Protein AF-A0A965ZDH3-F1 (afdb_monomer_lite)

Sequence (150 aa):
MKPQRQILQEQTSFALHNLYDRYAGMLLGYLLEIVKDRDKAEEHLVSIFETIPQHIDRITGDGVNTWCELQRLARTYLAGTMYADTTSEAKFPNTANKFSALMNDEQHAVFCSIYYYGKTTAQLAQELGKTEDLIRKALREAFAIIRKAS

InterPro domains:
  IPR013324 RNA polymerase sigma factor, region 3/4-like [SSF88659] (103-149)

Structure (mmCIF, N/CA/C/O backbone):
data_AF-A0A965ZDH3-F1
#
_entry.id   AF-A0A965ZDH3-F1
#
loop_
_atom_site.group_PDB
_atom_site.id
_atom_site.type_symbol
_atom_site.label_atom_id
_atom_site.label_alt_id
_atom_site.label_comp_id
_atom_site.label_asym_id
_atom_site.label_entity_id
_atom_site.label_seq_id
_atom_site.pdbx_PDB_ins_code
_atom_site.Cartn_x
_atom_site.Cartn_y
_atom_site.Cartn_z
_atom_site.occupancy
_atom_site.B_iso_or_equiv
_atom_site.auth_seq_id
_atom_site.auth_comp_id
_atom_site.auth_asym_id
_atom_site.auth_atom_id
_atom_site.pdbx_PDB_model_num
ATOM 1 N N . MET A 1 1 ? 36.234 -10.402 0.827 1.00 44.12 1 MET A N 1
ATOM 2 C CA . MET A 1 1 ? 35.479 -9.153 0.582 1.00 44.12 1 MET A CA 1
ATOM 3 C C . MET A 1 1 ? 34.409 -9.455 -0.455 1.00 44.12 1 MET A C 1
ATOM 5 O O . MET A 1 1 ? 34.771 -9.824 -1.563 1.00 44.12 1 MET A O 1
ATOM 9 N N . LYS A 1 2 ? 33.120 -9.422 -0.092 1.00 43.66 2 LYS A N 1
ATOM 10 C CA . LYS A 1 2 ? 32.032 -9.627 -1.065 1.00 43.66 2 LYS A CA 1
ATOM 11 C C . LYS A 1 2 ? 31.884 -8.359 -1.928 1.00 43.66 2 LYS A C 1
ATOM 13 O O . LYS A 1 2 ? 31.966 -7.265 -1.369 1.00 43.66 2 LYS A O 1
ATOM 18 N N . PRO A 1 3 ? 31.722 -8.470 -3.258 1.00 60.75 3 PRO A N 1
ATOM 19 C CA . PRO A 1 3 ? 31.668 -7.314 -4.149 1.00 60.75 3 PRO A CA 1
ATOM 20 C C . PRO A 1 3 ? 30.385 -6.497 -3.919 1.00 60.75 3 PRO A C 1
ATOM 22 O O . PRO A 1 3 ? 29.302 -7.060 -3.785 1.00 60.75 3 PRO A O 1
ATOM 25 N N . GLN A 1 4 ? 30.502 -5.163 -3.909 1.00 54.00 4 GLN A N 1
ATOM 26 C CA . GLN A 1 4 ? 29.422 -4.200 -3.610 1.00 54.00 4 GLN A CA 1
ATOM 27 C C . GLN A 1 4 ? 28.127 -4.409 -4.422 1.00 54.00 4 GLN A C 1
ATOM 29 O O . GLN A 1 4 ? 27.042 -4.124 -3.927 1.00 54.00 4 GLN A O 1
ATOM 34 N N . ARG A 1 5 ? 28.215 -4.969 -5.637 1.00 51.84 5 ARG A N 1
ATOM 35 C CA . ARG A 1 5 ? 27.044 -5.317 -6.466 1.00 51.84 5 ARG A CA 1
ATOM 36 C C . ARG A 1 5 ? 26.131 -6.372 -5.835 1.00 51.84 5 ARG A C 1
ATOM 38 O O . ARG A 1 5 ? 24.920 -6.294 -5.998 1.00 51.84 5 ARG A O 1
ATOM 45 N N . GLN A 1 6 ? 26.700 -7.327 -5.104 1.00 53.75 6 GLN A N 1
ATOM 46 C CA . GLN A 1 6 ? 25.949 -8.425 -4.493 1.00 53.75 6 GLN A CA 1
ATOM 47 C C . GLN A 1 6 ? 25.137 -7.940 -3.281 1.00 53.75 6 GLN A C 1
ATOM 49 O O . GLN A 1 6 ? 24.007 -8.366 -3.078 1.00 53.75 6 GLN A O 1
ATOM 54 N N . ILE A 1 7 ? 25.684 -6.970 -2.539 1.00 55.25 7 ILE A N 1
ATOM 55 C CA . ILE A 1 7 ? 25.031 -6.342 -1.381 1.00 55.25 7 ILE A CA 1
ATOM 56 C C . ILE A 1 7 ? 23.823 -5.506 -1.828 1.00 55.25 7 ILE A C 1
ATOM 58 O O . ILE A 1 7 ? 22.773 -5.565 -1.197 1.00 55.25 7 ILE A O 1
ATOM 62 N N . LEU A 1 8 ? 23.947 -4.776 -2.943 1.00 52.94 8 LEU A N 1
ATOM 63 C CA . LEU A 1 8 ? 22.850 -3.982 -3.506 1.00 52.94 8 LEU A CA 1
ATOM 64 C C . LEU A 1 8 ? 21.686 -4.868 -3.976 1.00 52.94 8 LEU A C 1
ATOM 66 O O . LEU A 1 8 ? 20.542 -4.581 -3.646 1.00 52.94 8 LEU A O 1
ATOM 70 N N . GLN A 1 9 ? 21.959 -5.985 -4.663 1.00 53.88 9 GLN A N 1
ATOM 71 C CA . GLN A 1 9 ? 20.905 -6.920 -5.089 1.00 53.88 9 GLN A CA 1
ATOM 72 C C . GLN A 1 9 ? 20.180 -7.585 -3.908 1.00 53.88 9 GLN A C 1
ATOM 74 O O . GLN A 1 9 ? 18.956 -7.714 -3.937 1.00 53.88 9 GLN A O 1
ATOM 79 N N . GLU A 1 10 ? 20.907 -7.975 -2.857 1.00 59.19 10 GLU A N 1
ATOM 80 C CA . GLU A 1 10 ? 20.312 -8.553 -1.643 1.00 59.19 10 GLU A CA 1
ATOM 81 C C . GLU A 1 10 ? 19.442 -7.525 -0.892 1.00 59.19 10 GLU A C 1
ATOM 83 O O . GLU A 1 10 ? 18.336 -7.849 -0.453 1.00 59.19 10 GLU A O 1
ATOM 88 N N . GLN A 1 11 ? 19.888 -6.267 -0.803 1.00 59.09 11 GLN A N 1
ATOM 89 C CA . GLN A 1 11 ? 19.132 -5.178 -0.171 1.00 59.09 11 GLN A CA 1
ATOM 90 C C . GLN A 1 11 ? 17.863 -4.814 -0.951 1.00 59.09 11 GLN A C 1
ATOM 92 O O . GLN A 1 11 ? 16.800 -4.671 -0.345 1.00 59.09 11 GLN A O 1
ATOM 97 N N . THR A 1 12 ? 17.936 -4.736 -2.285 1.00 62.22 12 THR A N 1
ATOM 98 C CA . THR A 1 12 ? 16.764 -4.518 -3.148 1.00 62.22 12 THR A CA 1
ATOM 99 C C . THR A 1 12 ? 15.756 -5.660 -3.011 1.00 62.22 12 THR A C 1
ATOM 101 O O . THR A 1 12 ? 14.558 -5.405 -2.906 1.00 62.22 12 THR A O 1
ATOM 104 N N . SER A 1 13 ? 16.221 -6.914 -2.937 1.00 70.00 13 SER A N 1
ATOM 105 C CA . SER A 1 13 ? 15.348 -8.080 -2.752 1.00 70.00 13 SER A CA 1
ATOM 106 C C . SER A 1 13 ? 14.633 -8.066 -1.398 1.00 70.00 13 SER A C 1
ATOM 108 O O . SER A 1 13 ? 13.448 -8.387 -1.330 1.00 70.00 13 SER A O 1
ATOM 110 N N . PHE A 1 14 ? 15.322 -7.679 -0.320 1.00 73.69 14 PHE A N 1
ATOM 111 C CA . PHE A 1 14 ? 14.717 -7.585 1.011 1.00 73.69 14 PHE A CA 1
ATOM 112 C C . PHE A 1 14 ? 13.714 -6.428 1.108 1.00 73.69 14 PHE A C 1
ATOM 114 O O . PHE A 1 14 ? 12.618 -6.598 1.643 1.00 73.69 14 PHE A O 1
ATOM 121 N N . ALA A 1 15 ? 14.060 -5.259 0.562 1.00 72.25 15 ALA A N 1
ATOM 122 C CA . ALA A 1 15 ? 13.169 -4.105 0.524 1.00 72.25 15 ALA A CA 1
ATOM 123 C C . ALA A 1 15 ? 11.902 -4.398 -0.294 1.00 72.25 15 ALA A C 1
ATOM 125 O O . ALA A 1 15 ? 10.801 -4.108 0.169 1.00 72.25 15 ALA A O 1
ATOM 126 N N . LEU A 1 16 ? 12.037 -5.047 -1.455 1.00 78.31 16 LEU A N 1
ATOM 127 C CA . LEU A 1 16 ? 10.907 -5.448 -2.293 1.00 78.31 16 LEU A CA 1
ATOM 128 C C . LEU A 1 16 ? 9.991 -6.453 -1.585 1.00 78.31 16 LEU A C 1
ATOM 130 O O . LEU A 1 16 ? 8.776 -6.275 -1.594 1.00 78.31 16 LEU A O 1
ATOM 134 N N . HIS A 1 17 ? 10.560 -7.470 -0.931 1.00 77.75 17 HIS A N 1
ATOM 135 C CA . HIS A 1 17 ? 9.777 -8.454 -0.178 1.00 77.75 17 HIS A CA 1
ATOM 136 C C . HIS A 1 17 ? 8.992 -7.790 0.961 1.00 77.75 17 HIS A C 1
ATOM 138 O O . HIS A 1 17 ? 7.799 -8.016 1.124 1.00 77.75 17 HIS A O 1
ATOM 144 N N . ASN A 1 18 ? 9.631 -6.871 1.687 1.00 77.19 18 ASN A N 1
ATOM 145 C CA . ASN A 1 18 ? 8.993 -6.119 2.766 1.00 77.19 18 ASN A CA 1
ATOM 146 C C . ASN A 1 18 ? 7.875 -5.192 2.248 1.00 77.19 18 ASN A C 1
ATOM 148 O O . ASN A 1 18 ? 6.833 -5.051 2.890 1.00 77.19 18 ASN A O 1
ATOM 152 N N . LEU A 1 19 ? 8.063 -4.580 1.072 1.00 79.19 19 LEU A N 1
ATOM 153 C CA . LEU A 1 19 ? 7.011 -3.817 0.398 1.00 79.19 19 LEU A CA 1
ATOM 154 C C . LEU A 1 19 ? 5.836 -4.714 0.006 1.00 79.19 19 LEU A C 1
ATOM 156 O O . LEU A 1 19 ? 4.686 -4.330 0.216 1.00 79.19 19 LEU A O 1
ATOM 160 N N . TYR A 1 20 ? 6.119 -5.904 -0.521 1.00 79.00 20 TYR A N 1
ATOM 161 C CA . TYR A 1 20 ? 5.096 -6.866 -0.911 1.00 79.00 20 TYR A CA 1
ATOM 162 C C . TYR A 1 20 ? 4.281 -7.320 0.305 1.00 79.00 20 TYR A C 1
ATOM 164 O O . TYR A 1 20 ? 3.070 -7.113 0.344 1.00 79.00 20 TYR A O 1
ATOM 172 N N . ASP A 1 21 ? 4.937 -7.797 1.362 1.00 75.62 21 ASP A N 1
ATOM 173 C CA . ASP A 1 21 ? 4.269 -8.268 2.581 1.00 75.62 21 ASP A CA 1
ATOM 174 C C . ASP A 1 21 ? 3.389 -7.196 3.237 1.00 75.62 21 ASP A C 1
ATOM 176 O O . ASP A 1 21 ? 2.314 -7.485 3.776 1.00 75.62 21 ASP A O 1
ATOM 180 N N . ARG A 1 22 ? 3.840 -5.936 3.210 1.00 75.44 22 ARG A N 1
ATOM 181 C CA . ARG A 1 22 ? 3.123 -4.830 3.853 1.00 75.44 22 ARG A CA 1
ATOM 182 C C . ARG A 1 22 ? 2.014 -4.249 2.993 1.00 75.44 22 ARG A C 1
ATOM 184 O O . ARG A 1 22 ? 0.952 -3.947 3.534 1.00 75.44 22 ARG A O 1
ATOM 191 N N . TYR A 1 23 ? 2.252 -4.070 1.696 1.00 80.12 23 TYR A N 1
ATOM 192 C CA . TYR A 1 23 ? 1.399 -3.239 0.845 1.00 80.12 23 TYR A CA 1
ATOM 193 C C . TYR A 1 23 ? 0.706 -3.999 -0.286 1.00 80.12 23 TYR A C 1
ATOM 195 O O . TYR A 1 23 ? -0.271 -3.468 -0.810 1.00 80.12 23 TYR A O 1
ATOM 203 N N . ALA A 1 24 ? 1.113 -5.226 -0.641 1.00 78.19 24 ALA A N 1
ATOM 204 C CA . ALA A 1 24 ? 0.504 -5.957 -1.760 1.00 78.19 24 ALA A CA 1
ATOM 205 C C . ALA A 1 24 ? -1.006 -6.146 -1.573 1.00 78.19 24 ALA A C 1
ATOM 207 O O . ALA A 1 24 ? -1.776 -5.863 -2.481 1.00 78.19 24 ALA A O 1
ATOM 208 N N . GLY A 1 25 ? -1.450 -6.523 -0.369 1.00 76.88 25 GLY A N 1
ATOM 209 C CA . GLY A 1 25 ? -2.881 -6.677 -0.083 1.00 76.88 25 GLY A CA 1
ATOM 210 C C . GLY A 1 25 ? -3.675 -5.368 -0.178 1.00 76.88 25 GLY A C 1
ATOM 211 O O . GLY A 1 25 ? -4.813 -5.371 -0.638 1.00 76.88 25 GLY A O 1
ATOM 212 N N . MET A 1 26 ? -3.080 -4.237 0.215 1.00 79.50 26 MET A N 1
ATOM 213 C CA . MET A 1 26 ? -3.732 -2.930 0.082 1.00 79.50 26 MET A CA 1
ATOM 214 C C . MET A 1 26 ? -3.806 -2.481 -1.369 1.00 79.50 26 MET A C 1
ATOM 216 O O . MET A 1 26 ? -4.826 -1.951 -1.805 1.00 79.50 26 MET A O 1
ATOM 220 N N . LEU A 1 27 ? -2.706 -2.670 -2.099 1.00 82.75 27 LEU A N 1
ATOM 221 C CA . LEU A 1 27 ? -2.611 -2.289 -3.494 1.00 82.75 27 LEU A CA 1
ATOM 222 C C . LEU A 1 27 ? -3.557 -3.145 -4.331 1.00 82.75 27 LEU A C 1
ATOM 224 O O . LEU A 1 27 ? -4.268 -2.604 -5.164 1.00 82.75 27 LEU A O 1
ATOM 228 N N . LEU A 1 28 ? -3.664 -4.441 -4.033 1.00 80.62 28 LEU A N 1
ATOM 229 C CA . LEU A 1 28 ? -4.643 -5.324 -4.654 1.00 80.62 28 LEU A CA 1
ATOM 230 C C . LEU A 1 28 ? -6.077 -4.866 -4.380 1.00 80.62 28 LEU A C 1
ATOM 232 O O . LEU A 1 28 ? -6.866 -4.794 -5.312 1.00 80.62 28 LEU A O 1
ATOM 236 N N . GLY A 1 29 ? -6.409 -4.508 -3.134 1.00 79.00 29 GLY A N 1
ATOM 237 C CA . GLY A 1 29 ? -7.723 -3.947 -2.800 1.00 79.00 29 GLY A CA 1
ATOM 238 C C . GLY A 1 29 ? -8.032 -2.678 -3.601 1.00 79.00 29 GLY A C 1
ATOM 239 O O . GLY A 1 29 ? -9.097 -2.568 -4.201 1.00 79.00 29 GLY A O 1
ATOM 240 N N . TYR A 1 30 ? -7.060 -1.770 -3.696 1.00 80.06 30 TYR A N 1
ATOM 241 C CA . TYR A 1 30 ? -7.166 -0.556 -4.507 1.00 80.06 30 TYR A CA 1
ATOM 242 C C . TYR A 1 30 ? -7.364 -0.860 -6.005 1.00 80.06 30 TYR A C 1
ATOM 244 O O . TYR A 1 30 ? -8.210 -0.253 -6.660 1.00 80.06 30 TYR A O 1
ATOM 252 N N . LEU A 1 31 ? -6.615 -1.820 -6.557 1.00 80.81 31 LEU A N 1
ATOM 253 C CA . LEU A 1 31 ? -6.725 -2.239 -7.958 1.00 80.81 31 LEU A CA 1
ATOM 254 C C . LEU A 1 31 ? -8.065 -2.929 -8.241 1.00 80.81 31 LEU A C 1
ATOM 256 O O . LEU A 1 31 ? -8.718 -2.600 -9.228 1.00 80.81 31 LEU A O 1
ATOM 260 N N . LEU A 1 32 ? -8.514 -3.823 -7.359 1.00 76.38 32 LEU A N 1
ATOM 261 C CA . LEU A 1 32 ? -9.819 -4.491 -7.424 1.00 76.38 32 LEU A CA 1
ATOM 262 C C . LEU A 1 32 ? -10.967 -3.488 -7.485 1.00 76.38 32 LEU A C 1
ATOM 264 O O . LEU A 1 32 ? -11.936 -3.668 -8.221 1.00 76.38 32 LEU A O 1
ATOM 268 N N . GLU A 1 33 ? -10.862 -2.405 -6.724 1.00 73.94 33 GLU A N 1
ATOM 269 C CA . GLU A 1 33 ? -11.875 -1.364 -6.715 1.00 73.94 33 GLU A CA 1
ATOM 270 C C . GLU A 1 33 ? -11.948 -0.573 -8.022 1.00 73.94 33 GLU A C 1
ATOM 272 O O . GLU A 1 33 ? -13.026 -0.064 -8.340 1.00 73.94 33 GLU A O 1
ATOM 277 N N . ILE A 1 34 ? -10.859 -0.496 -8.785 1.00 76.62 34 ILE A N 1
ATOM 278 C CA . ILE A 1 34 ? -10.806 0.192 -10.080 1.00 76.62 34 ILE A CA 1
ATOM 279 C C . ILE A 1 34 ? -11.185 -0.758 -11.216 1.00 76.62 34 ILE A C 1
ATOM 281 O O . ILE A 1 34 ? -12.044 -0.435 -12.031 1.00 76.62 34 ILE A O 1
ATOM 285 N N . VAL A 1 35 ? -10.559 -1.932 -11.254 1.00 78.56 35 VAL A N 1
ATOM 286 C CA . VAL A 1 35 ? -10.640 -2.886 -12.367 1.00 78.56 35 VAL A CA 1
ATOM 287 C C . VAL A 1 35 ? -11.893 -3.762 -12.270 1.00 78.56 35 VAL A C 1
ATOM 289 O O . VAL A 1 35 ? -12.374 -4.252 -13.286 1.00 78.56 35 VAL A O 1
ATOM 292 N N . LYS A 1 36 ? -12.465 -3.920 -11.064 1.00 75.75 36 LYS A N 1
ATOM 293 C CA . LYS A 1 36 ? -13.665 -4.732 -10.762 1.00 75.75 36 LYS A CA 1
ATOM 294 C C . LYS A 1 36 ? -13.561 -6.215 -11.141 1.00 75.75 36 LYS A C 1
ATOM 296 O O . LYS A 1 36 ? -14.555 -6.931 -11.065 1.00 75.75 36 LYS A O 1
ATOM 301 N N . ASP A 1 37 ? -12.366 -6.672 -11.489 1.00 79.12 37 ASP A N 1
ATOM 302 C CA . ASP A 1 37 ? -12.038 -8.037 -11.878 1.00 79.12 37 ASP A CA 1
ATOM 303 C C . ASP A 1 37 ? -10.795 -8.460 -11.092 1.00 79.12 37 ASP A C 1
ATOM 305 O O . ASP A 1 37 ? -9.799 -7.731 -11.047 1.00 79.12 37 ASP A O 1
ATOM 309 N N . ARG A 1 38 ? -10.890 -9.607 -10.416 1.00 78.69 38 ARG A N 1
ATOM 310 C CA . ARG A 1 38 ? -9.845 -10.087 -9.515 1.00 78.69 38 ARG A CA 1
ATOM 311 C C . ARG A 1 38 ? -8.615 -10.569 -10.252 1.00 78.69 38 ARG A C 1
ATOM 313 O O . ARG A 1 38 ? -7.519 -10.181 -9.861 1.00 78.69 38 ARG A O 1
ATOM 320 N N . ASP A 1 39 ? -8.798 -11.333 -11.316 1.00 79.94 39 ASP A N 1
ATOM 321 C CA . ASP A 1 39 ? -7.677 -11.921 -12.042 1.00 79.94 39 ASP A CA 1
ATOM 322 C C . ASP A 1 39 ? -6.860 -10.810 -12.714 1.00 79.94 39 ASP A C 1
ATOM 324 O O . ASP A 1 39 ? -5.636 -10.765 -12.598 1.00 79.94 39 ASP A O 1
ATOM 328 N N . LYS A 1 40 ? -7.545 -9.812 -13.288 1.00 79.81 40 LYS A N 1
ATOM 329 C CA . LYS A 1 40 ? -6.889 -8.624 -13.860 1.00 79.81 40 LYS A CA 1
ATOM 330 C C . LYS A 1 40 ? -6.222 -7.742 -12.805 1.00 79.81 40 LYS A C 1
ATOM 332 O O . LYS A 1 40 ? -5.153 -7.190 -13.047 1.00 79.81 40 LYS A O 1
ATOM 337 N N . ALA A 1 41 ? -6.833 -7.578 -11.631 1.00 79.38 41 ALA A N 1
ATOM 338 C CA . ALA A 1 41 ? -6.227 -6.802 -10.550 1.00 79.38 41 ALA A CA 1
ATOM 339 C C . ALA A 1 41 ? -4.947 -7.464 -10.014 1.00 79.38 41 ALA A C 1
ATOM 341 O O . ALA A 1 41 ? -3.981 -6.760 -9.720 1.00 79.38 41 ALA A O 1
ATOM 342 N N . GLU A 1 42 ? -4.925 -8.796 -9.911 1.00 83.19 42 GLU A N 1
ATOM 343 C CA . GLU A 1 42 ? -3.733 -9.562 -9.533 1.00 83.19 42 GLU A CA 1
ATOM 344 C C . GLU A 1 42 ? -2.642 -9.474 -10.615 1.00 83.19 42 GLU A C 1
ATOM 346 O O . GLU A 1 42 ? -1.479 -9.245 -10.284 1.00 83.19 42 GLU A O 1
ATOM 351 N N . GLU A 1 43 ? -3.000 -9.542 -11.900 1.00 85.31 43 GLU A N 1
ATOM 352 C CA . GLU A 1 43 ? -2.055 -9.343 -13.008 1.00 85.31 43 GLU A CA 1
ATOM 353 C C . GLU A 1 43 ? -1.408 -7.949 -12.961 1.00 85.31 43 GLU A C 1
ATOM 355 O O . GLU A 1 43 ? -0.180 -7.817 -12.956 1.00 85.31 43 GLU A O 1
ATOM 360 N N . HIS A 1 44 ? -2.218 -6.896 -12.817 1.00 85.62 44 HIS A N 1
ATOM 361 C CA . HIS A 1 44 ? -1.711 -5.532 -12.680 1.00 85.62 44 HIS A CA 1
ATOM 362 C C . HIS A 1 44 ? -0.853 -5.347 -11.425 1.00 85.62 44 HIS A C 1
ATOM 364 O O . HIS A 1 44 ? 0.139 -4.619 -11.466 1.00 85.62 44 HIS A O 1
ATOM 370 N N . LEU A 1 45 ? -1.198 -6.007 -10.313 1.00 85.94 45 LEU A N 1
ATOM 371 C CA . LEU A 1 45 ? -0.395 -5.986 -9.093 1.00 85.94 45 LEU A CA 1
ATOM 372 C C . LEU A 1 45 ? 1.014 -6.517 -9.367 1.00 85.94 45 LEU A C 1
ATOM 374 O O . LEU A 1 45 ? 1.987 -5.854 -9.008 1.00 85.94 45 LEU A O 1
ATOM 378 N N . VAL A 1 46 ? 1.123 -7.681 -10.014 1.00 85.69 46 VAL A N 1
ATOM 379 C CA . VAL A 1 46 ? 2.416 -8.284 -10.366 1.00 85.69 46 VAL A CA 1
ATOM 380 C C . VAL A 1 46 ? 3.215 -7.331 -11.248 1.00 85.69 46 VAL A C 1
ATOM 382 O O . VAL A 1 46 ? 4.343 -6.991 -10.895 1.00 85.69 46 VAL A O 1
ATOM 385 N N . SER A 1 47 ? 2.612 -6.800 -12.314 1.00 86.00 47 SER A N 1
ATOM 386 C CA . SER A 1 47 ? 3.294 -5.856 -13.205 1.00 86.00 47 SER A CA 1
ATOM 387 C C . SER A 1 47 ? 3.767 -4.587 -12.493 1.00 86.00 47 SER A C 1
ATOM 389 O O . SER A 1 47 ? 4.866 -4.102 -12.754 1.00 86.00 47 SER A O 1
ATOM 391 N N . ILE A 1 48 ? 2.987 -4.039 -11.556 1.00 86.62 48 ILE A N 1
ATOM 392 C CA . ILE A 1 48 ? 3.423 -2.880 -10.768 1.00 86.62 48 ILE A CA 1
ATOM 393 C C . ILE A 1 48 ? 4.622 -3.261 -9.895 1.00 86.62 48 ILE A C 1
ATOM 395 O O . ILE A 1 48 ? 5.615 -2.533 -9.879 1.00 86.62 48 ILE A O 1
ATOM 399 N N . PHE A 1 49 ? 4.579 -4.409 -9.214 1.00 83.75 49 PHE A N 1
ATOM 400 C CA . PHE A 1 49 ? 5.685 -4.873 -8.375 1.00 83.75 49 PHE A CA 1
ATOM 401 C C . PHE A 1 49 ? 6.965 -5.192 -9.164 1.00 83.75 49 PHE A C 1
ATOM 403 O O . PHE A 1 49 ? 8.057 -4.991 -8.634 1.00 83.75 49 PHE A O 1
ATOM 410 N N . GLU A 1 50 ? 6.864 -5.580 -10.435 1.00 84.75 50 GLU A N 1
ATOM 411 C CA . GLU A 1 50 ? 8.016 -5.737 -11.337 1.00 84.75 50 GLU A CA 1
ATOM 412 C C . GLU A 1 50 ? 8.704 -4.404 -11.671 1.00 84.75 50 GLU A C 1
ATOM 414 O O . GLU A 1 50 ? 9.913 -4.369 -11.909 1.00 84.75 50 GLU A O 1
ATOM 419 N N . THR A 1 51 ? 7.970 -3.287 -11.639 1.00 83.19 51 THR A N 1
ATOM 420 C CA . THR A 1 51 ? 8.530 -1.943 -11.882 1.00 83.19 51 THR A CA 1
ATOM 421 C C . THR A 1 51 ? 9.144 -1.300 -10.636 1.00 83.19 51 THR A C 1
ATOM 423 O O . THR A 1 51 ? 9.990 -0.411 -10.751 1.00 83.19 51 THR A O 1
ATOM 426 N N . ILE A 1 52 ? 8.782 -1.767 -9.433 1.00 83.25 52 ILE A N 1
ATOM 427 C CA . ILE A 1 52 ? 9.257 -1.211 -8.153 1.00 83.25 52 ILE A CA 1
ATOM 428 C C . ILE A 1 52 ? 10.787 -1.197 -8.026 1.00 83.25 52 ILE A C 1
ATOM 430 O O . ILE A 1 52 ? 11.301 -0.169 -7.585 1.00 83.25 52 ILE A O 1
ATOM 434 N N . PRO A 1 53 ? 11.549 -2.243 -8.412 1.00 82.06 53 PRO A N 1
ATOM 435 C CA . PRO A 1 53 ? 13.009 -2.225 -8.320 1.00 82.06 53 PRO A CA 1
ATOM 436 C C . PRO A 1 53 ? 13.662 -1.028 -9.022 1.00 82.06 53 PRO A C 1
ATOM 438 O O . PRO A 1 53 ? 14.683 -0.534 -8.554 1.00 82.06 53 PRO A O 1
ATOM 441 N N . GLN A 1 54 ? 13.059 -0.517 -10.102 1.00 80.31 54 GLN A N 1
ATOM 442 C CA . GLN A 1 54 ? 13.561 0.645 -10.850 1.00 80.31 54 GLN A CA 1
ATOM 443 C C . GLN A 1 54 ? 13.305 1.978 -10.128 1.00 80.31 54 GLN A C 1
ATOM 445 O O . GLN A 1 54 ? 13.912 2.999 -10.447 1.00 80.31 54 GLN A O 1
ATOM 450 N N . HIS A 1 55 ? 12.399 1.976 -9.152 1.00 78.31 55 HIS A N 1
ATOM 451 C CA . HIS A 1 55 ? 11.959 3.145 -8.398 1.00 78.31 55 HIS A CA 1
ATOM 452 C C . HIS A 1 55 ? 12.170 2.981 -6.889 1.00 78.31 55 HIS A C 1
ATOM 454 O O . HIS A 1 55 ? 11.647 3.779 -6.111 1.00 78.31 55 HIS A O 1
ATOM 460 N N . ILE A 1 56 ? 12.921 1.964 -6.456 1.00 79.12 56 ILE A N 1
ATOM 461 C CA . ILE A 1 56 ? 12.939 1.558 -5.051 1.00 79.12 56 ILE A CA 1
ATOM 462 C C . ILE A 1 56 ? 13.488 2.658 -4.142 1.00 79.12 56 ILE A C 1
ATOM 464 O O . ILE A 1 56 ? 12.847 2.975 -3.148 1.00 79.12 56 ILE A O 1
ATOM 468 N N . ASP A 1 57 ? 14.551 3.350 -4.560 1.00 77.56 57 ASP A N 1
ATOM 469 C CA . ASP A 1 57 ? 15.150 4.466 -3.812 1.00 77.56 57 ASP A CA 1
ATOM 470 C C . ASP A 1 57 ? 14.165 5.621 -3.590 1.00 77.56 57 ASP A C 1
ATOM 472 O O . ASP A 1 57 ? 14.196 6.311 -2.573 1.00 77.56 57 ASP A O 1
ATOM 476 N N . ARG A 1 58 ? 13.248 5.818 -4.541 1.00 76.81 58 ARG A N 1
ATOM 477 C CA . ARG A 1 58 ? 12.198 6.833 -4.464 1.00 76.81 58 ARG A CA 1
ATOM 478 C C . ARG A 1 58 ? 11.046 6.394 -3.561 1.00 76.81 58 ARG A C 1
ATOM 480 O O . ARG A 1 58 ? 10.464 7.227 -2.877 1.00 76.81 58 ARG A O 1
ATOM 487 N N . ILE A 1 59 ? 10.717 5.104 -3.561 1.00 76.06 59 ILE A N 1
ATOM 488 C CA . ILE A 1 59 ? 9.620 4.520 -2.774 1.00 76.06 59 ILE A CA 1
ATOM 489 C C . ILE A 1 59 ? 10.010 4.368 -1.295 1.00 76.06 59 ILE A C 1
ATOM 491 O O . ILE A 1 59 ? 9.165 4.525 -0.408 1.00 76.06 59 ILE A O 1
ATOM 495 N N . THR A 1 60 ? 11.279 4.057 -1.026 1.00 72.75 60 THR A N 1
ATOM 496 C CA . THR A 1 60 ? 11.821 3.831 0.322 1.00 72.75 60 THR A CA 1
ATOM 497 C C . THR A 1 60 ? 12.663 4.998 0.838 1.00 72.75 60 THR A C 1
ATOM 499 O O . THR A 1 60 ? 13.353 4.838 1.842 1.00 72.75 60 THR A O 1
ATOM 502 N N . GLY A 1 61 ? 12.642 6.146 0.156 1.00 72.25 61 GLY A N 1
ATOM 503 C CA . GLY A 1 61 ? 13.383 7.336 0.567 1.00 72.25 61 GLY A CA 1
ATOM 504 C C . GLY A 1 61 ? 12.925 7.872 1.927 1.00 72.25 61 GLY A C 1
ATOM 505 O O . GLY A 1 61 ? 11.741 7.810 2.270 1.00 72.25 61 GLY A O 1
ATOM 506 N N . ASP A 1 62 ? 13.863 8.424 2.697 1.00 63.66 62 ASP A N 1
ATOM 507 C CA . ASP A 1 62 ? 13.566 9.007 4.007 1.00 63.66 62 ASP A CA 1
ATOM 508 C C . ASP A 1 62 ? 12.546 10.149 3.891 1.00 63.66 62 ASP A C 1
ATOM 510 O O . ASP A 1 62 ? 12.677 11.061 3.074 1.00 63.66 62 ASP A O 1
ATOM 514 N N . GLY A 1 63 ? 11.500 10.087 4.719 1.00 61.97 63 GLY A N 1
ATOM 515 C CA . GLY A 1 63 ? 10.411 11.068 4.731 1.00 61.97 63 GLY A CA 1
ATOM 516 C C . GLY A 1 63 ? 9.373 10.902 3.615 1.00 61.97 63 GLY A C 1
ATOM 517 O O . GLY A 1 63 ? 8.416 11.677 3.569 1.00 61.97 63 GLY A O 1
ATOM 518 N N . VAL A 1 64 ? 9.507 9.895 2.746 1.00 68.75 64 VAL A N 1
ATOM 519 C CA . VAL A 1 64 ? 8.524 9.605 1.695 1.00 68.75 64 VAL A CA 1
ATOM 520 C C . VAL A 1 64 ? 7.422 8.694 2.234 1.00 68.75 64 VAL A C 1
ATOM 522 O O . VAL A 1 64 ? 7.673 7.705 2.925 1.00 68.75 64 VAL A O 1
ATOM 525 N N . ASN A 1 65 ? 6.168 9.000 1.897 1.00 73.81 65 ASN A N 1
ATOM 526 C CA . ASN A 1 65 ? 5.070 8.076 2.143 1.00 73.81 65 ASN A CA 1
ATOM 527 C C . ASN A 1 65 ? 5.095 6.969 1.081 1.00 73.81 65 ASN A C 1
ATOM 529 O O . ASN A 1 65 ? 4.575 7.135 -0.024 1.00 73.81 65 ASN A O 1
ATOM 533 N N . THR A 1 66 ? 5.678 5.827 1.443 1.00 79.69 66 THR A N 1
ATOM 534 C CA . THR A 1 66 ? 5.759 4.622 0.608 1.00 79.69 66 THR A CA 1
ATOM 535 C C . THR A 1 66 ? 4.416 4.244 -0.020 1.00 79.69 66 THR A C 1
ATOM 537 O O . THR A 1 66 ? 4.368 3.891 -1.195 1.00 79.69 66 THR A O 1
ATOM 540 N N . TRP A 1 67 ? 3.311 4.361 0.724 1.00 78.81 67 TRP A N 1
ATOM 541 C CA . TRP A 1 67 ? 1.982 4.054 0.198 1.00 78.81 67 TRP A CA 1
ATOM 542 C C . TRP A 1 67 ? 1.559 5.023 -0.911 1.00 78.81 67 TRP A C 1
ATOM 544 O O . TRP A 1 67 ? 1.053 4.586 -1.941 1.00 78.81 67 TRP A O 1
ATOM 554 N N . CYS A 1 68 ? 1.816 6.322 -0.750 1.00 75.44 68 CYS A N 1
ATOM 555 C CA . CYS A 1 68 ? 1.494 7.313 -1.779 1.00 75.44 68 CYS A CA 1
ATOM 556 C C . CYS A 1 68 ? 2.281 7.086 -3.068 1.00 75.44 68 CYS A C 1
ATOM 558 O O . CYS A 1 68 ? 1.718 7.224 -4.153 1.00 75.44 68 CYS A O 1
ATOM 560 N N . GLU A 1 69 ? 3.561 6.720 -2.972 1.00 81.56 69 GLU A N 1
ATOM 561 C CA . GLU A 1 69 ? 4.357 6.416 -4.163 1.00 81.56 69 GLU A CA 1
ATOM 562 C C . GLU A 1 69 ? 3.883 5.125 -4.842 1.00 81.56 69 GLU A C 1
ATOM 564 O O . GLU A 1 69 ? 3.760 5.105 -6.066 1.00 81.56 69 GLU A O 1
ATOM 569 N N . LEU A 1 70 ? 3.514 4.085 -4.083 1.00 81.81 70 LEU A N 1
ATOM 570 C CA . LEU A 1 70 ? 2.904 2.871 -4.646 1.00 81.81 70 LEU A CA 1
ATOM 571 C C . LEU A 1 70 ? 1.566 3.168 -5.329 1.00 81.81 70 LEU A C 1
ATOM 573 O O . LEU A 1 70 ? 1.326 2.714 -6.447 1.00 81.81 70 LEU A O 1
ATOM 577 N N . GLN A 1 71 ? 0.712 3.976 -4.702 1.00 80.81 71 GLN A N 1
ATOM 578 C CA . GLN A 1 71 ? -0.559 4.388 -5.288 1.00 80.81 71 GLN A CA 1
ATOM 579 C C . GLN A 1 71 ? -0.337 5.236 -6.545 1.00 80.81 71 GLN A C 1
ATOM 581 O O . GLN A 1 71 ? -1.025 5.060 -7.547 1.00 80.81 71 GLN A O 1
ATOM 586 N N . ARG A 1 72 ? 0.650 6.136 -6.535 1.00 80.44 72 ARG A N 1
ATOM 587 C CA . ARG A 1 72 ? 1.036 6.929 -7.704 1.00 80.44 72 ARG A CA 1
ATOM 588 C C . ARG A 1 72 ? 1.549 6.049 -8.841 1.00 80.44 72 ARG A C 1
ATOM 590 O O . ARG A 1 72 ? 1.167 6.289 -9.987 1.00 80.44 72 ARG A O 1
ATOM 597 N N . LEU A 1 73 ? 2.376 5.046 -8.545 1.00 83.56 73 LEU A N 1
ATOM 598 C CA . LEU A 1 73 ? 2.852 4.075 -9.530 1.00 83.56 73 LEU A CA 1
ATOM 599 C C . LEU A 1 73 ? 1.687 3.292 -10.122 1.00 83.56 73 LEU A C 1
ATOM 601 O O . LEU A 1 73 ? 1.544 3.267 -11.339 1.00 83.56 73 LEU A O 1
ATOM 605 N N . ALA A 1 74 ? 0.796 2.767 -9.280 1.00 84.25 74 ALA A N 1
ATOM 606 C CA . ALA A 1 74 ? -0.400 2.066 -9.730 1.00 84.25 74 ALA A CA 1
ATOM 607 C C . ALA A 1 74 ? -1.295 2.949 -10.606 1.00 84.25 74 ALA A C 1
ATOM 609 O O . ALA A 1 74 ? -1.728 2.516 -11.666 1.00 84.25 74 ALA A O 1
ATOM 610 N N . ARG A 1 75 ? -1.520 4.213 -10.228 1.00 82.19 75 ARG A N 1
ATOM 611 C CA . ARG A 1 75 ? -2.283 5.172 -11.045 1.00 82.19 75 ARG A CA 1
ATOM 612 C C . ARG A 1 75 ? -1.611 5.465 -12.379 1.00 82.19 75 ARG A C 1
ATOM 614 O O . ARG A 1 75 ? -2.302 5.569 -13.383 1.00 82.19 75 ARG A O 1
ATOM 621 N N . THR A 1 76 ? -0.289 5.611 -12.395 1.00 82.69 76 THR A N 1
ATOM 622 C CA . THR A 1 76 ? 0.475 5.879 -13.624 1.00 82.69 76 THR A CA 1
ATOM 623 C C . THR A 1 76 ? 0.434 4.669 -14.555 1.00 82.69 76 THR A C 1
ATOM 625 O O . THR A 1 76 ? 0.184 4.821 -15.747 1.00 82.69 76 THR A O 1
ATOM 628 N N . TYR A 1 77 ? 0.607 3.471 -13.998 1.00 84.06 77 TYR A N 1
ATOM 629 C CA . TYR A 1 77 ? 0.530 2.205 -14.717 1.00 84.06 77 TYR A CA 1
ATOM 630 C C . TYR A 1 77 ? -0.883 1.955 -15.269 1.00 84.06 77 TYR A C 1
ATOM 632 O O . TYR A 1 77 ? -1.044 1.672 -16.455 1.00 84.06 77 TYR A O 1
ATOM 640 N N . LEU A 1 78 ? -1.920 2.143 -14.447 1.00 79.50 78 LEU A N 1
ATOM 641 C CA . LEU A 1 78 ? -3.316 2.019 -14.868 1.00 79.50 78 LEU A CA 1
ATOM 642 C C . LEU A 1 78 ? -3.704 3.071 -15.906 1.00 79.50 78 LEU A C 1
ATOM 644 O O . LEU A 1 78 ? -4.387 2.748 -16.864 1.00 79.50 78 LEU A O 1
ATOM 648 N N . ALA A 1 79 ? -3.249 4.318 -15.772 1.00 75.06 79 ALA A N 1
ATOM 649 C CA . ALA A 1 79 ? -3.479 5.326 -16.802 1.00 75.06 79 ALA A CA 1
ATOM 650 C C . ALA A 1 79 ? -2.811 4.911 -18.119 1.00 75.06 79 ALA A C 1
ATOM 652 O O . ALA A 1 79 ? -3.464 4.915 -19.154 1.00 75.06 79 ALA A O 1
ATOM 653 N N . GLY A 1 80 ? -1.542 4.493 -18.087 1.00 70.25 80 GLY A N 1
ATOM 654 C CA . GLY A 1 80 ? -0.818 4.045 -19.281 1.00 70.25 80 GLY A CA 1
ATOM 655 C C . GLY A 1 80 ? -1.442 2.824 -19.963 1.00 70.25 80 GLY A C 1
ATOM 656 O O . GLY A 1 80 ? -1.427 2.744 -21.187 1.00 70.25 80 GLY A O 1
ATOM 657 N N . THR A 1 81 ? -2.034 1.910 -19.192 1.00 67.12 81 THR A N 1
ATOM 658 C CA . THR A 1 81 ? -2.747 0.733 -19.718 1.00 67.12 81 THR A CA 1
ATOM 659 C C . THR A 1 81 ? -4.168 1.066 -20.187 1.00 67.12 81 THR A C 1
ATOM 661 O O . THR A 1 81 ? -4.590 0.563 -21.222 1.00 67.12 81 THR A O 1
ATOM 664 N N . MET A 1 82 ? -4.884 1.975 -19.515 1.00 55.81 82 MET A N 1
ATOM 665 C CA . MET A 1 82 ? -6.222 2.434 -19.922 1.00 55.81 82 MET A CA 1
ATOM 666 C C . MET A 1 82 ? -6.211 3.416 -21.103 1.00 55.81 82 MET A C 1
ATOM 668 O O . MET A 1 82 ? -7.191 3.492 -21.834 1.00 55.81 82 MET A O 1
ATOM 672 N N . TYR A 1 83 ? -5.110 4.130 -21.365 1.00 45.66 83 TYR A N 1
ATOM 673 C CA . TYR A 1 83 ? -4.972 4.937 -22.588 1.00 45.66 83 TYR A CA 1
ATOM 674 C C . TYR A 1 83 ? -4.896 4.089 -23.871 1.00 45.66 83 TYR A C 1
ATOM 676 O O . TYR A 1 83 ? -5.068 4.640 -24.957 1.00 45.66 83 TYR A O 1
ATOM 684 N N . ALA A 1 84 ? -4.676 2.772 -23.766 1.00 46.09 84 ALA A N 1
ATOM 685 C CA . ALA A 1 84 ? -4.782 1.853 -24.899 1.00 46.09 84 ALA A CA 1
ATOM 686 C C . ALA A 1 84 ? -6.230 1.408 -25.182 1.00 46.09 84 ALA A C 1
ATOM 688 O O . ALA A 1 84 ? -6.523 1.038 -26.313 1.00 46.09 84 ALA A O 1
ATOM 689 N N . ASP A 1 85 ? -7.135 1.504 -24.202 1.00 39.09 85 ASP A N 1
ATOM 690 C CA . ASP A 1 85 ? -8.529 1.076 -24.334 1.00 39.09 85 ASP A CA 1
ATOM 691 C C . ASP A 1 85 ? -9.469 2.102 -23.683 1.00 39.09 85 ASP A C 1
ATOM 693 O O . ASP A 1 85 ? -9.920 1.970 -22.550 1.00 39.09 85 ASP A O 1
ATOM 697 N N . THR A 1 86 ? -9.828 3.118 -24.472 1.00 36.03 86 THR A N 1
ATOM 698 C CA . THR A 1 86 ? -10.967 4.035 -24.278 1.00 36.03 86 THR A CA 1
ATOM 699 C C . THR A 1 86 ? -11.010 4.913 -23.017 1.00 36.03 86 THR A C 1
ATOM 701 O O . THR A 1 86 ? -11.075 4.480 -21.873 1.00 36.03 86 THR A O 1
ATOM 704 N N . THR A 1 87 ? -11.135 6.214 -23.293 1.00 42.47 87 THR A N 1
ATOM 705 C CA . THR A 1 87 ? -11.724 7.268 -22.458 1.00 42.47 87 THR A CA 1
ATOM 706 C C . THR A 1 87 ? -12.699 6.753 -21.398 1.00 42.47 87 THR A C 1
ATOM 708 O O . THR A 1 87 ? -13.883 6.555 -21.667 1.00 42.47 87 THR A O 1
ATOM 711 N N . SER A 1 88 ? -12.234 6.631 -20.164 1.00 37.47 88 SER A N 1
ATOM 712 C CA . SER A 1 88 ? -13.121 6.699 -19.019 1.00 37.47 88 SER A CA 1
ATOM 713 C C . SER A 1 88 ? -12.362 7.414 -17.922 1.00 37.47 88 SER A C 1
ATOM 715 O O . SER A 1 88 ? -11.370 6.910 -17.399 1.00 37.47 88 SER A O 1
ATOM 717 N N . GLU A 1 89 ? -12.800 8.630 -17.604 1.00 37.25 89 GLU A N 1
ATOM 718 C CA . GLU A 1 89 ? -12.434 9.297 -16.363 1.00 37.25 89 GLU A CA 1
ATOM 719 C C . GLU A 1 89 ? -12.826 8.353 -15.223 1.00 37.25 89 GLU A C 1
ATOM 721 O O . GLU A 1 89 ? -13.987 8.296 -14.810 1.00 37.25 89 GLU A O 1
ATOM 726 N N . ALA A 1 90 ? -11.878 7.532 -14.772 1.00 39.94 90 ALA A N 1
ATOM 727 C CA . ALA A 1 90 ? -12.079 6.625 -13.663 1.00 39.94 90 ALA A CA 1
ATOM 728 C C . ALA A 1 90 ? -12.338 7.489 -12.427 1.00 39.94 90 ALA A C 1
ATOM 730 O O . ALA A 1 90 ? -11.416 7.982 -11.776 1.00 39.94 90 ALA A O 1
ATOM 731 N N . LYS A 1 91 ? -13.619 7.730 -12.133 1.00 42.81 91 LYS A N 1
ATOM 732 C CA . LYS A 1 91 ? -14.070 8.256 -10.850 1.00 42.81 91 LYS A CA 1
ATOM 733 C C . LYS A 1 91 ? -13.641 7.242 -9.802 1.00 42.81 91 LYS A C 1
ATOM 735 O O . LYS A 1 91 ? -14.297 6.222 -9.603 1.00 42.81 91 LYS A O 1
ATOM 740 N N . PHE A 1 92 ? -12.488 7.513 -9.197 1.00 48.03 92 PHE A N 1
ATOM 741 C CA . PHE A 1 92 ? -11.923 6.698 -8.137 1.00 48.03 92 PHE A CA 1
ATOM 742 C C . PHE A 1 92 ? -12.970 6.553 -7.028 1.00 48.03 92 PHE A C 1
ATOM 744 O O . PHE A 1 92 ? -13.585 7.552 -6.637 1.00 48.03 92 PHE A O 1
ATOM 751 N N . PRO A 1 93 ? -13.241 5.323 -6.571 1.00 45.88 93 PRO A N 1
ATOM 752 C CA . PRO A 1 93 ? -14.334 5.090 -5.653 1.00 45.88 93 PRO A CA 1
ATOM 753 C C . PRO A 1 93 ? -14.099 5.848 -4.344 1.00 45.88 93 PRO A C 1
ATOM 755 O O . PRO A 1 93 ? -12.999 5.888 -3.798 1.00 45.88 93 PRO A O 1
ATOM 758 N N . ASN A 1 94 ? -15.164 6.477 -3.852 1.00 46.88 94 ASN A N 1
ATOM 759 C CA . ASN A 1 94 ? -15.214 7.097 -2.536 1.00 46.88 94 ASN A CA 1
ATOM 760 C C . ASN A 1 94 ? -15.363 5.975 -1.493 1.00 46.88 94 ASN A C 1
ATOM 762 O O . ASN A 1 94 ? -16.457 5.652 -1.035 1.00 46.88 94 ASN A O 1
ATOM 766 N N . THR A 1 95 ? -14.255 5.300 -1.201 1.00 49.72 95 THR A N 1
ATOM 767 C CA . THR A 1 95 ? -14.159 4.083 -0.372 1.00 49.72 95 THR A CA 1
ATOM 768 C C . THR A 1 95 ? -14.247 4.366 1.125 1.00 49.72 95 THR A C 1
ATOM 770 O O . THR A 1 95 ? -14.212 3.447 1.946 1.00 49.72 95 THR A O 1
ATOM 773 N N . ALA A 1 96 ? -14.409 5.640 1.493 1.00 51.59 96 ALA A N 1
ATOM 774 C CA . ALA A 1 96 ? -14.439 6.128 2.866 1.00 51.59 96 ALA A CA 1
ATOM 775 C C . ALA A 1 96 ? -15.546 5.493 3.726 1.00 5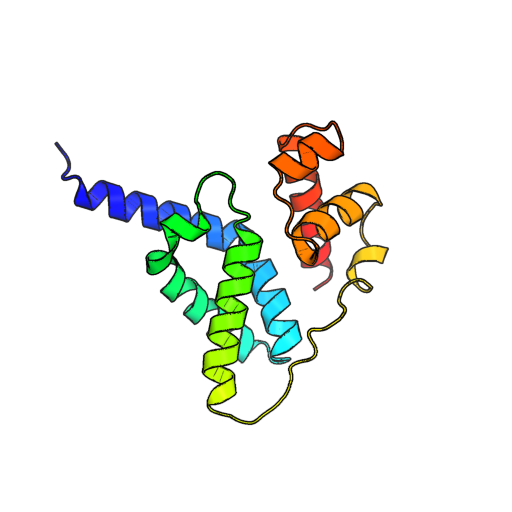1.59 96 ALA A C 1
ATOM 777 O O . ALA A 1 96 ? -15.453 5.519 4.947 1.00 51.59 96 ALA A O 1
ATOM 778 N N . ASN A 1 97 ? -16.568 4.878 3.121 1.00 53.00 97 ASN A N 1
ATOM 779 C CA . ASN A 1 97 ? -17.739 4.396 3.855 1.00 53.00 97 ASN A CA 1
ATOM 780 C C . ASN A 1 97 ? -17.744 2.904 4.210 1.00 53.00 97 ASN A C 1
ATOM 782 O O . ASN A 1 97 ? -18.522 2.514 5.075 1.00 53.00 97 ASN A O 1
ATOM 786 N N . LYS A 1 98 ? -16.927 2.047 3.579 1.00 59.66 98 LYS A N 1
ATOM 787 C CA . LYS A 1 98 ? -17.064 0.592 3.804 1.00 59.66 98 LYS A CA 1
ATOM 788 C C . LYS A 1 98 ? -16.286 0.088 5.021 1.00 59.66 98 LYS A C 1
ATOM 790 O O . LYS A 1 98 ? -16.731 -0.835 5.693 1.00 59.66 98 LYS A O 1
ATOM 795 N N . PHE A 1 99 ? -15.144 0.708 5.316 1.00 59.38 99 PHE A N 1
ATOM 796 C CA . PHE A 1 99 ? -14.249 0.280 6.398 1.00 59.38 99 PHE A CA 1
ATOM 797 C C . PHE A 1 99 ? -14.325 1.171 7.641 1.00 59.38 99 PHE A C 1
ATOM 799 O O . PHE A 1 99 ? -13.902 0.755 8.717 1.00 59.38 99 PHE A O 1
ATOM 806 N N . SER A 1 100 ? -14.911 2.363 7.513 1.00 58.47 100 SER A N 1
ATOM 807 C CA . SER A 1 100 ? -15.098 3.318 8.608 1.00 58.47 100 SER A CA 1
ATOM 808 C C . SER A 1 100 ? -15.994 2.788 9.724 1.00 58.47 100 SER A C 1
ATOM 810 O O . SER A 1 100 ? -15.741 3.075 10.885 1.00 58.47 1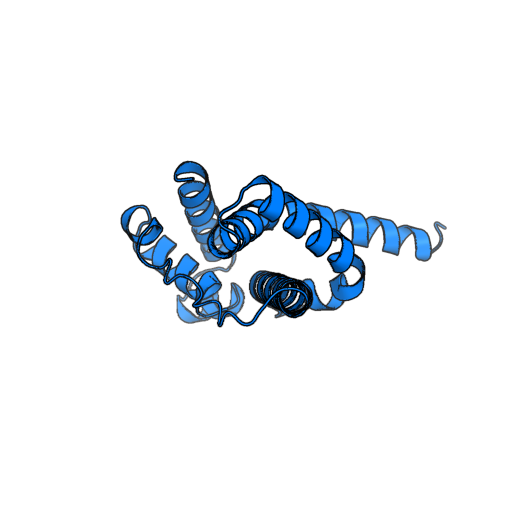00 SER A O 1
ATOM 812 N N . ALA A 1 101 ? -16.972 1.939 9.398 1.00 62.53 101 ALA A N 1
ATOM 813 C CA . ALA A 1 101 ? -17.848 1.303 10.384 1.00 62.53 101 ALA A CA 1
ATOM 814 C C . ALA A 1 101 ? -17.193 0.147 11.170 1.00 62.53 101 ALA A C 1
ATOM 816 O O . ALA A 1 101 ? -17.765 -0.320 12.151 1.00 62.53 101 ALA A O 1
ATOM 817 N N . LEU A 1 102 ? -16.029 -0.350 10.731 1.00 64.88 102 LEU A N 1
ATOM 818 C CA . LEU A 1 102 ? -15.362 -1.522 11.317 1.00 64.88 102 LEU A CA 1
ATOM 819 C C . LEU A 1 102 ? -14.128 -1.161 12.154 1.00 64.88 102 LEU A C 1
ATOM 821 O O . LEU A 1 102 ? -13.558 -2.034 12.806 1.00 64.88 102 LEU A O 1
ATOM 825 N N . MET A 1 103 ? -13.700 0.100 12.114 1.00 72.50 103 MET A N 1
ATOM 826 C CA . MET A 1 103 ? -12.522 0.605 12.815 1.00 72.50 103 MET A CA 1
ATOM 827 C C . MET A 1 103 ? -12.928 1.490 13.988 1.00 72.50 103 MET A C 1
ATOM 829 O O . MET A 1 103 ? -13.924 2.205 13.918 1.00 72.50 103 MET A O 1
ATOM 833 N N . ASN A 1 104 ? -12.106 1.508 15.035 1.00 77.75 104 ASN A N 1
ATOM 834 C CA . ASN A 1 104 ? -12.240 2.507 16.095 1.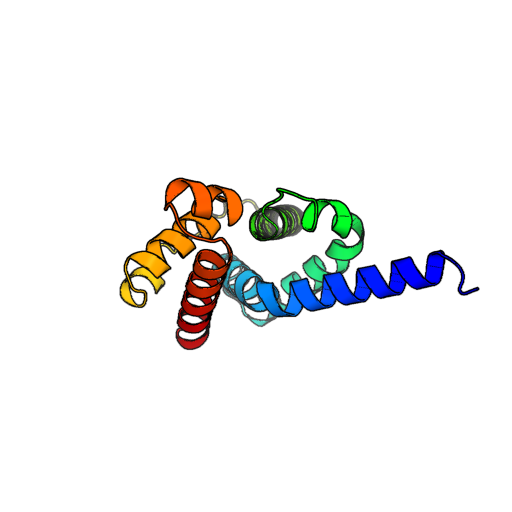00 77.75 104 ASN A CA 1
ATOM 835 C C . ASN A 1 104 ? -11.812 3.889 15.568 1.00 77.75 104 ASN A C 1
ATOM 837 O O . ASN A 1 104 ? -10.980 3.964 14.661 1.00 77.75 104 ASN A O 1
ATOM 841 N N . ASP A 1 105 ? -12.290 4.976 16.180 1.00 77.00 105 ASP A N 1
ATOM 842 C CA . ASP A 1 105 ? -12.022 6.359 15.736 1.00 77.00 105 ASP A CA 1
ATOM 843 C C . ASP A 1 105 ? -10.532 6.650 15.503 1.00 77.00 105 ASP A C 1
ATOM 845 O O . ASP A 1 105 ? -10.156 7.314 14.539 1.00 77.00 105 ASP A O 1
ATOM 849 N N . GLU A 1 106 ? -9.660 6.094 16.347 1.00 75.75 106 GLU A N 1
ATOM 850 C CA . GLU A 1 106 ? -8.210 6.236 16.219 1.00 75.75 106 GLU A CA 1
ATOM 851 C C . GLU A 1 106 ? -7.640 5.485 15.006 1.00 75.75 106 GLU A C 1
ATOM 853 O O . GLU A 1 106 ? -6.845 6.038 14.248 1.00 75.75 106 GLU A O 1
ATOM 858 N N . GLN A 1 107 ? -8.062 4.239 14.790 1.00 75.12 107 GLN A N 1
ATOM 859 C CA . GLN A 1 107 ? -7.642 3.432 13.641 1.00 75.12 107 GLN A CA 1
ATOM 860 C C . GLN A 1 107 ? -8.163 4.043 12.340 1.00 75.12 107 GLN A C 1
ATOM 862 O O . GLN A 1 107 ? -7.424 4.113 11.361 1.00 75.12 107 GLN A O 1
ATOM 867 N N . HIS A 1 108 ? -9.398 4.546 12.355 1.00 76.94 108 HIS A N 1
ATOM 868 C CA . HIS A 1 108 ? -10.007 5.237 11.230 1.00 76.94 108 HIS A CA 1
ATOM 869 C C . HIS A 1 108 ? -9.280 6.548 10.912 1.00 76.94 108 HIS A C 1
ATOM 871 O O . HIS A 1 108 ? -8.923 6.784 9.761 1.00 76.94 108 HIS A O 1
ATOM 877 N N . ALA A 1 109 ? -8.979 7.377 11.916 1.00 76.00 109 ALA A N 1
ATOM 878 C CA . ALA A 1 109 ? -8.243 8.625 11.724 1.00 76.00 109 ALA A CA 1
ATOM 879 C C . ALA A 1 109 ? -6.829 8.384 11.176 1.00 76.00 109 ALA A C 1
ATOM 881 O O . ALA A 1 109 ? -6.403 9.071 10.242 1.00 76.00 109 ALA A O 1
ATOM 882 N N . VAL A 1 110 ? -6.115 7.389 11.715 1.00 78.56 110 VAL A N 1
ATOM 883 C CA . VAL A 1 110 ? -4.785 6.997 11.228 1.00 78.56 110 VAL A CA 1
ATOM 884 C C . VAL A 1 110 ? -4.860 6.462 9.805 1.00 78.56 110 VAL A C 1
ATOM 886 O O . VAL A 1 110 ? -4.099 6.902 8.941 1.00 78.56 110 VAL A O 1
ATOM 889 N N . PHE A 1 111 ? -5.809 5.565 9.540 1.00 77.69 111 PHE A N 1
ATOM 890 C CA . PHE A 1 111 ? -6.034 5.010 8.215 1.00 77.69 111 PHE A CA 1
ATOM 891 C C . PHE A 1 111 ? -6.356 6.112 7.209 1.00 77.69 111 PHE A C 1
ATOM 893 O O . PHE A 1 111 ? -5.654 6.230 6.215 1.00 77.69 111 PHE A O 1
ATOM 900 N N . CYS A 1 112 ? -7.332 6.980 7.476 1.00 74.12 112 CYS A N 1
ATOM 901 C CA . CYS A 1 112 ? -7.703 8.048 6.555 1.00 74.12 112 CYS A CA 1
ATOM 902 C C . CYS A 1 112 ? -6.554 9.021 6.296 1.00 74.12 112 CYS A C 1
ATOM 904 O O . CYS A 1 112 ? -6.315 9.406 5.151 1.00 74.12 112 CYS A O 1
ATOM 906 N N . SER A 1 113 ? -5.815 9.394 7.340 1.00 73.06 113 SER A N 1
ATOM 907 C CA . SER A 1 113 ? -4.690 10.324 7.225 1.00 73.06 113 SER A CA 1
ATOM 908 C C . SER A 1 113 ? -3.572 9.798 6.334 1.00 73.06 113 SER A C 1
ATOM 910 O O . SER A 1 113 ? -2.980 10.561 5.574 1.00 73.06 113 SER A O 1
ATOM 912 N N . ILE A 1 114 ? -3.310 8.494 6.382 1.00 72.75 114 ILE A N 1
ATOM 913 C CA . ILE A 1 114 ? -2.256 7.862 5.583 1.00 72.75 114 ILE A CA 1
ATOM 914 C C . ILE A 1 114 ? -2.783 7.461 4.200 1.00 72.75 114 ILE A C 1
ATOM 916 O O . ILE A 1 114 ? -2.094 7.652 3.201 1.00 72.75 114 ILE A O 1
ATOM 920 N N . TYR A 1 115 ? -4.001 6.926 4.138 1.00 70.38 115 TYR A N 1
ATOM 921 C CA . TYR A 1 115 ? -4.593 6.334 2.942 1.00 70.38 11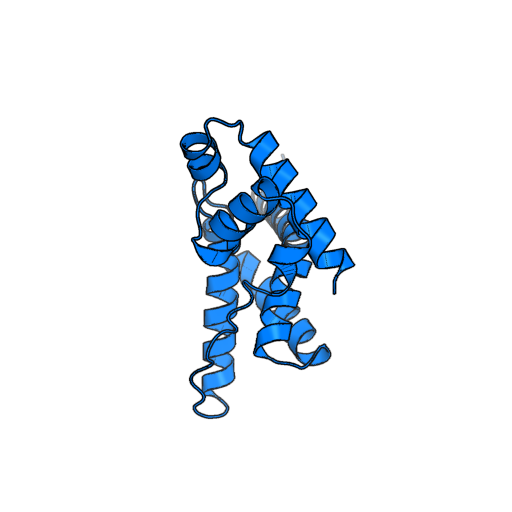5 TYR A CA 1
ATOM 922 C C . TYR A 1 115 ? -5.193 7.371 1.985 1.00 70.38 115 TYR A C 1
ATOM 924 O O . TYR A 1 115 ? -4.986 7.257 0.782 1.00 70.38 115 TYR A O 1
ATOM 932 N N . TYR A 1 116 ? -5.906 8.383 2.497 1.00 68.62 116 TYR A N 1
ATOM 933 C CA . TYR A 1 116 ? -6.532 9.430 1.673 1.00 68.62 116 TYR A CA 1
ATOM 934 C C . TYR A 1 116 ? -5.710 10.714 1.626 1.00 68.62 116 TYR A C 1
ATOM 936 O O . TYR A 1 116 ? -5.564 11.310 0.563 1.00 68.62 116 TYR A O 1
ATOM 944 N N . TYR A 1 117 ? -5.179 11.152 2.770 1.00 69.81 117 TYR A N 1
ATOM 945 C CA . TYR A 1 117 ? -4.453 12.425 2.860 1.00 69.81 117 TYR A CA 1
ATOM 946 C C . TYR A 1 117 ? -2.946 12.290 2.626 1.00 69.81 117 TYR A C 1
ATOM 948 O O . TYR A 1 117 ? -2.248 13.296 2.530 1.00 69.81 117 TYR A O 1
ATOM 956 N N . GLY A 1 118 ? -2.438 11.060 2.532 1.00 66.00 118 GLY A N 1
ATOM 957 C CA . GLY A 1 118 ? -1.046 10.789 2.201 1.00 66.00 118 GLY A CA 1
ATOM 958 C C . GLY A 1 118 ? -0.018 11.226 3.246 1.00 66.00 118 GLY A C 1
ATOM 959 O O . GLY A 1 118 ? 1.169 11.313 2.930 1.00 66.00 118 GLY A O 1
ATOM 960 N N . LYS A 1 119 ? -0.424 11.457 4.499 1.00 76.06 119 LYS A N 1
ATOM 961 C CA . LYS A 1 119 ? 0.494 11.836 5.585 1.00 76.06 119 LYS A CA 1
ATOM 962 C C . LYS A 1 119 ? 1.458 10.702 5.926 1.00 76.06 119 LYS A C 1
ATOM 964 O O . LYS A 1 119 ? 1.086 9.530 5.885 1.00 76.06 119 LYS A O 1
ATOM 969 N N . THR A 1 120 ? 2.690 11.037 6.298 1.00 73.62 120 THR A N 1
ATOM 970 C CA . THR A 1 120 ? 3.651 10.041 6.799 1.00 73.62 120 THR A CA 1
ATOM 971 C C . THR A 1 120 ? 3.344 9.662 8.247 1.00 73.62 120 THR A C 1
ATOM 973 O O . THR A 1 120 ? 2.719 10.423 8.988 1.00 73.62 120 THR A O 1
ATOM 976 N N . THR A 1 121 ? 3.824 8.498 8.698 1.00 75.81 121 THR A N 1
ATOM 977 C CA . THR A 1 121 ? 3.682 8.094 10.108 1.00 75.81 121 THR A CA 1
ATOM 978 C C . THR A 1 121 ? 4.365 9.071 11.062 1.00 75.81 121 THR A C 1
ATOM 980 O O . THR A 1 121 ? 3.870 9.264 12.167 1.00 75.81 121 THR A O 1
ATOM 983 N N . ALA A 1 122 ? 5.456 9.712 10.628 1.00 74.44 122 ALA A N 1
ATOM 984 C CA . ALA A 1 122 ? 6.178 10.730 11.390 1.00 74.44 122 ALA A CA 1
ATOM 985 C C . ALA A 1 122 ? 5.371 12.033 11.528 1.00 74.44 122 ALA A C 1
ATOM 987 O O . ALA A 1 122 ? 5.242 12.569 12.627 1.00 74.44 122 ALA A O 1
ATOM 988 N N . GLN A 1 123 ? 4.761 12.507 10.436 1.00 74.56 123 GLN A N 1
ATOM 989 C CA . GLN A 1 123 ? 3.862 13.666 10.470 1.00 74.56 123 GLN A CA 1
ATOM 990 C C . GLN A 1 123 ? 2.657 13.398 11.371 1.00 74.56 123 GLN A C 1
ATOM 992 O O . GLN A 1 123 ? 2.294 14.230 12.196 1.00 74.56 123 GLN A O 1
ATOM 997 N N . LEU A 1 124 ? 2.076 12.203 11.263 1.00 80.31 124 LEU A N 1
ATOM 998 C CA . LEU A 1 124 ? 0.917 11.833 12.062 1.00 80.31 124 LEU A CA 1
ATOM 999 C C . LEU A 1 124 ? 1.245 11.659 13.550 1.00 80.31 124 LEU A C 1
ATOM 1001 O O . LEU A 1 124 ? 0.443 12.018 14.408 1.00 80.31 124 LEU A O 1
ATOM 1005 N N . ALA A 1 125 ? 2.429 11.128 13.856 1.00 81.00 125 ALA A N 1
ATOM 1006 C CA . ALA A 1 125 ? 2.953 11.020 15.212 1.00 81.00 125 ALA A CA 1
ATOM 1007 C C . ALA A 1 125 ? 3.088 12.404 15.868 1.00 81.00 125 ALA A C 1
ATOM 1009 O O . ALA A 1 125 ? 2.632 12.595 16.995 1.00 81.00 125 ALA A O 1
ATOM 1010 N N . GLN A 1 126 ? 3.635 13.384 15.139 1.00 81.19 126 GLN A N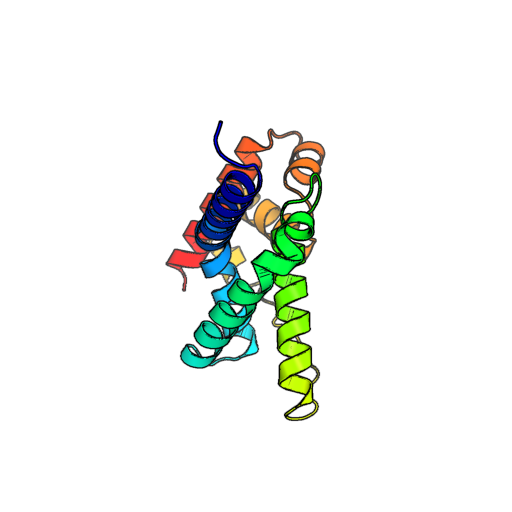 1
ATOM 1011 C CA . GLN A 1 126 ? 3.741 14.765 15.615 1.00 81.19 126 GLN A CA 1
ATOM 1012 C C . GLN A 1 126 ? 2.372 15.429 15.804 1.00 81.19 126 GLN A C 1
ATOM 1014 O O . GLN A 1 126 ? 2.147 16.060 16.833 1.00 81.19 126 GLN A O 1
ATOM 1019 N N . GLU A 1 127 ? 1.445 15.262 14.858 1.00 79.81 127 GLU A N 1
ATOM 1020 C CA . GLU A 1 127 ? 0.104 15.860 14.941 1.00 79.81 127 GLU A CA 1
ATOM 1021 C C . GLU A 1 127 ? -0.746 15.284 16.080 1.00 79.81 127 GLU A C 1
ATOM 1023 O O . GLU A 1 127 ? -1.471 16.021 16.744 1.00 79.81 127 GLU A O 1
ATOM 1028 N N . LEU A 1 128 ? -0.666 13.971 16.318 1.00 77.62 128 LEU A N 1
ATOM 1029 C CA . LEU A 1 128 ? -1.445 13.288 17.356 1.00 77.62 128 LEU A CA 1
ATOM 1030 C C . LEU A 1 128 ? -0.736 13.252 18.718 1.00 77.62 128 LEU A C 1
ATOM 1032 O O . LEU A 1 128 ? -1.306 12.729 19.677 1.00 77.62 128 LEU A O 1
ATOM 1036 N N . GLY A 1 129 ? 0.499 13.759 18.813 1.00 78.50 129 GLY A N 1
ATOM 1037 C CA . GLY A 1 129 ? 1.323 13.679 20.023 1.00 78.50 129 GLY A CA 1
ATOM 1038 C C . GLY A 1 129 ? 1.655 12.240 20.440 1.00 78.50 129 GLY A C 1
ATOM 1039 O O . GLY A 1 129 ? 1.792 11.956 21.630 1.00 78.50 129 GLY A O 1
ATOM 1040 N N . LYS A 1 130 ? 1.736 11.312 19.478 1.00 82.31 130 LYS A N 1
ATOM 1041 C CA . LYS A 1 130 ? 1.962 9.871 19.698 1.00 82.31 130 LYS A CA 1
ATOM 1042 C C . LYS A 1 130 ? 3.307 9.438 19.133 1.00 82.31 130 LYS A C 1
ATOM 1044 O O . LYS A 1 130 ? 3.883 10.105 18.285 1.00 82.31 130 LYS A O 1
ATOM 1049 N N . THR A 1 131 ? 3.815 8.291 19.579 1.00 81.38 131 THR A N 1
ATOM 1050 C CA . THR A 1 131 ? 5.019 7.699 18.982 1.00 81.38 131 THR A CA 1
ATOM 1051 C C . THR A 1 131 ? 4.697 7.057 17.635 1.00 81.38 131 THR A C 1
ATOM 1053 O O . THR A 1 131 ? 3.604 6.525 17.425 1.00 81.38 131 THR A O 1
ATOM 1056 N N . GLU A 1 132 ? 5.668 7.045 16.720 1.00 73.81 132 GLU A N 1
ATOM 1057 C CA . GLU A 1 132 ? 5.502 6.393 15.416 1.00 73.81 132 GLU A CA 1
ATOM 1058 C C . GLU A 1 132 ? 5.135 4.910 15.530 1.00 73.81 132 GLU A C 1
ATOM 1060 O O . GLU A 1 132 ? 4.396 4.397 14.694 1.00 73.81 132 GLU A O 1
ATOM 1065 N N . ASP A 1 133 ? 5.605 4.218 16.570 1.00 74.31 133 ASP A N 1
ATOM 1066 C CA . ASP A 1 133 ? 5.253 2.816 16.804 1.00 74.31 133 ASP A CA 1
ATOM 1067 C C . ASP A 1 133 ? 3.766 2.623 17.105 1.00 74.31 133 ASP A C 1
ATOM 1069 O O . ASP A 1 133 ? 3.173 1.653 16.630 1.00 74.31 133 ASP A O 1
ATOM 1073 N N . LEU A 1 134 ? 3.135 3.560 17.820 1.00 76.69 134 LEU A N 1
ATOM 1074 C CA . LEU A 1 134 ? 1.690 3.529 18.049 1.00 76.69 134 LEU A CA 1
ATOM 1075 C C . LEU A 1 134 ? 0.920 3.780 16.752 1.00 76.69 134 LEU A C 1
ATOM 1077 O O . LEU A 1 134 ? -0.033 3.058 16.467 1.00 76.69 134 LEU A O 1
ATOM 1081 N N . ILE A 1 135 ? 1.379 4.723 15.924 1.00 77.00 135 ILE A N 1
ATOM 1082 C CA . ILE A 1 135 ? 0.782 4.981 14.607 1.00 77.00 135 ILE A CA 1
ATOM 1083 C C . ILE A 1 135 ? 0.905 3.751 13.701 1.00 77.00 135 ILE A C 1
ATOM 1085 O O . ILE A 1 135 ? -0.075 3.326 13.093 1.00 77.00 135 ILE A O 1
ATOM 1089 N N . ARG A 1 136 ? 2.086 3.121 13.644 1.00 74.81 136 ARG A N 1
ATOM 1090 C CA . ARG A 1 136 ? 2.304 1.888 12.871 1.00 74.81 136 ARG A CA 1
ATOM 1091 C C . ARG A 1 136 ? 1.450 0.736 13.388 1.00 74.81 136 ARG A C 1
ATOM 1093 O O . ARG A 1 136 ? 0.958 -0.052 12.583 1.00 74.81 136 ARG A O 1
ATOM 1100 N N . LYS A 1 137 ? 1.274 0.618 14.707 1.00 78.12 137 LYS A N 1
ATOM 1101 C CA . LYS A 1 137 ? 0.414 -0.403 15.315 1.00 78.12 137 LYS A CA 1
ATOM 1102 C C . LYS A 1 137 ? -1.051 -0.186 14.932 1.00 78.12 137 LYS A C 1
ATOM 1104 O O . LYS A 1 137 ? -1.654 -1.106 14.388 1.00 78.12 137 LYS A O 1
ATOM 1109 N N . ALA A 1 138 ? -1.581 1.021 15.125 1.00 78.25 138 ALA A N 1
ATOM 1110 C CA . ALA A 1 138 ? -2.953 1.372 14.754 1.00 78.25 138 ALA A CA 1
ATOM 1111 C C . ALA A 1 138 ? -3.209 1.157 13.254 1.00 78.25 138 ALA A C 1
ATOM 1113 O O . ALA A 1 138 ? -4.236 0.607 12.865 1.00 78.25 138 ALA A O 1
ATOM 1114 N N . LEU A 1 139 ? -2.234 1.506 12.411 1.00 76.38 139 LEU A N 1
ATOM 1115 C CA . LEU A 1 139 ? -2.297 1.279 10.973 1.00 76.38 139 LEU A CA 1
ATOM 1116 C C . LEU A 1 139 ? -2.328 -0.218 10.615 1.00 76.38 139 LEU A C 1
ATOM 1118 O O . LEU A 1 139 ? -3.122 -0.639 9.778 1.00 76.38 139 LEU A O 1
ATOM 1122 N N . ARG A 1 140 ? -1.495 -1.047 11.258 1.00 76.25 140 ARG A N 1
ATOM 1123 C CA . ARG A 1 140 ? -1.514 -2.509 11.061 1.00 76.25 140 ARG A CA 1
ATOM 1124 C C . ARG A 1 140 ? -2.845 -3.123 11.477 1.00 76.25 140 ARG A C 1
ATOM 1126 O O . ARG A 1 140 ? -3.343 -4.002 10.780 1.00 76.25 140 ARG A O 1
ATOM 1133 N N . GLU A 1 141 ? -3.406 -2.676 12.595 1.00 78.19 141 GLU A N 1
ATOM 1134 C CA . GLU A 1 141 ? -4.712 -3.133 13.072 1.00 78.19 141 GLU A CA 1
ATOM 1135 C C . GLU A 1 141 ? -5.828 -2.729 12.104 1.00 78.19 141 GLU A C 1
ATOM 1137 O O . GLU A 1 141 ? -6.632 -3.579 11.723 1.00 78.19 141 GLU A O 1
ATOM 1142 N N . ALA A 1 142 ? -5.814 -1.487 11.610 1.00 74.31 142 ALA A N 1
ATOM 1143 C CA . ALA A 1 142 ? -6.728 -1.027 10.567 1.00 74.31 142 ALA A CA 1
ATOM 1144 C C . ALA A 1 142 ? -6.645 -1.917 9.310 1.00 74.31 142 ALA A C 1
ATOM 1146 O O . ALA A 1 142 ? -7.664 -2.384 8.799 1.00 74.31 142 ALA A O 1
ATOM 1147 N N . PHE A 1 143 ? -5.437 -2.253 8.847 1.00 70.44 143 PHE A N 1
ATOM 1148 C CA . PHE A 1 143 ? -5.275 -3.160 7.705 1.00 70.44 143 PHE A CA 1
ATOM 1149 C C . PHE A 1 143 ? -5.711 -4.592 7.982 1.00 70.44 143 PHE A C 1
ATOM 1151 O O . PHE A 1 143 ? -6.244 -5.246 7.086 1.00 70.44 143 PHE A O 1
ATOM 1158 N N . ALA A 1 144 ? -5.515 -5.089 9.201 1.00 71.25 144 ALA A N 1
ATOM 1159 C CA . ALA A 1 144 ? -6.008 -6.404 9.586 1.00 71.25 144 ALA A CA 1
ATOM 1160 C C . ALA A 1 144 ? -7.542 -6.465 9.525 1.00 71.25 144 ALA A C 1
ATOM 1162 O O . ALA A 1 144 ? -8.088 -7.466 9.063 1.00 71.25 144 ALA A O 1
ATOM 1163 N N . ILE A 1 145 ? -8.225 -5.389 9.927 1.00 72.50 145 ILE A N 1
ATOM 1164 C CA . ILE A 1 145 ? -9.685 -5.256 9.833 1.00 72.50 145 ILE A CA 1
ATOM 1165 C C . ILE A 1 145 ? -10.133 -5.243 8.367 1.00 72.50 145 ILE A C 1
ATOM 1167 O O . ILE A 1 145 ? -11.005 -6.025 7.999 1.00 72.50 145 ILE A O 1
ATOM 1171 N N . ILE A 1 146 ? -9.496 -4.431 7.514 1.00 68.56 146 ILE A N 1
ATOM 1172 C CA . ILE A 1 146 ? -9.800 -4.378 6.072 1.00 68.56 146 ILE A CA 1
ATOM 1173 C C . ILE A 1 146 ? -9.623 -5.752 5.422 1.00 68.56 146 ILE A C 1
ATOM 1175 O O . ILE A 1 146 ? -10.499 -6.203 4.689 1.00 68.56 146 ILE A O 1
ATOM 1179 N N . ARG A 1 147 ? -8.514 -6.440 5.720 1.00 63.53 147 ARG A N 1
ATOM 1180 C CA . ARG A 1 147 ? -8.218 -7.769 5.169 1.00 63.53 147 ARG A CA 1
ATOM 1181 C C . ARG A 1 147 ? -9.217 -8.830 5.630 1.00 63.53 147 ARG A C 1
ATOM 1183 O O . ARG A 1 147 ? -9.488 -9.748 4.875 1.00 63.53 147 ARG A O 1
ATOM 1190 N N . LYS A 1 148 ? -9.752 -8.722 6.850 1.00 66.25 148 LYS A N 1
ATOM 1191 C CA . LYS A 1 148 ? -10.825 -9.603 7.346 1.00 66.25 148 LYS A CA 1
ATOM 1192 C C . LYS A 1 148 ? -12.190 -9.307 6.721 1.00 66.25 148 LYS A C 1
ATOM 1194 O O . LYS A 1 148 ? -13.068 -10.159 6.788 1.00 66.25 148 LYS A O 1
ATOM 1199 N N . ALA A 1 149 ? -12.382 -8.090 6.221 1.00 58.47 149 ALA A N 1
ATOM 1200 C CA . ALA A 1 149 ? -13.644 -7.610 5.671 1.00 58.47 149 ALA A CA 1
ATOM 1201 C C . ALA A 1 149 ? -13.734 -7.722 4.135 1.00 58.47 149 ALA A C 1
ATOM 1203 O O . ALA A 1 149 ? -14.809 -7.470 3.586 1.00 58.47 149 ALA A O 1
ATOM 1204 N N . SER A 1 150 ? -12.627 -8.055 3.457 1.00 45.50 150 SER A N 1
ATOM 1205 C CA . SER A 1 150 ? -12.585 -8.467 2.040 1.00 45.50 150 SER A CA 1
ATOM 1206 C C . SER A 1 150 ? -12.680 -9.979 1.915 1.00 45.50 150 SER A C 1
ATOM 1208 O O . SER A 1 150 ? -13.305 -10.424 0.931 1.00 45.50 150 SER A O 1
#

pLDDT: mean 70.97, std 12.59, range [36.03, 86.62]

Secondary structure (DSSP, 8-state):
---HHHHHHHHHHHHHHHHHHHHHHHHHHHHHHHH--HHHHHHHHHHHHHHGGGGHHHHS-TT--HHHHHHHHHHHHHHHHHTTS---------GGGTSTTTS-HHHHHHHHHHHTS---HHHHHHHHT--HHHHHHHHHHHHHHHHHH-

Organism: NCBI:txid2695265

Radius of gyration: 16.72 Å; chains: 1; bounding box: 53×28×45 Å

Foldseek 3Di:
DDDPVVVLVVVLVVLLVVCCVPCLVVQLVQLCQQVVDNVVSVVLSVVLSVCCSVCVCVLPPPQALNNVVSVVSSVVSVVVVCVVPDDDPRPRDPCLPPLVVQADPLLSVLCCCCPVVVHDLVRVCVVVVHDSVVSVVSPVVSVVSVVVSD

=== Feature glossary ===
Legend for the data blocks above and below:

— What the protein is —

Sequence gives the chain of amino acids in standard one-letter code (A=alanine, C=cysteine, …, Y=tyrosine), read N→C. It is the only feature that is directly encoded by the gene; all structural features are derived from the folded form of this sequence.

The annotation block draws on four external resources. InterPro: which protein families and domains the sequence belongs to. GO: standardized terms for what the protein does, what process it participates in, and where in the cell it acts. CATH: which structural fold it has in the CATH hierarchy. Organism: the species of origin.

— Where its atoms are —

Atomic coordinates in PDBx/mmCIF format — the same representation the Protein Data Bank distributes. Each line of the _atom_site loop places one backbone atom in Cartesian space (units: ångströms, origin: arbitrary).

Six rendered views show the 3D structure from the faces of a cube — i.e. along ±x, ±y, ±z. Rendering representation is drawn randomly per protein from cartoon (secondary-structure ribbons), sticks (backbone bonds), or molecular surface; coloring 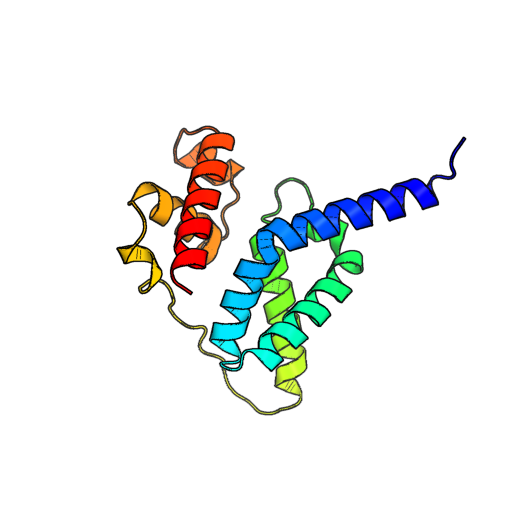is either N→C rainbow (blue at the N-terminus through red at the C-terminus) or one color per chain.

— Local backbone conformation —

DSSP 8-state secondary structure assigns each residue one of H (α-helix), G (3₁₀-helix), I (π-helix), E (extended β-strand), B (isolated β-bridge), T (hydrogen-bonded turn), S (bend), or '-' (coil). The assignment is computed from backbone hydrogen-bond geometry via the Kabsch–Sander algorithm.

P-SEA three-state annotation labels each residue as helix, strand, or coil based purely on the geometry of the Cα trace. It serves as a fallback when the full backbone (and thus DSSP) is unavailable.

φ (phi) and ψ (psi) are the two rotatable backbone dihedrals per residue: φ is the C(i-1)–N–Cα–C torsion, ψ is the N–Cα–C–N(i+1) torsion, both in degrees on (−180°, 180°]. α-helical residues cluster near (−60°, −45°); β-strand residues near (−120°, +130°). A Ramachandran plot is simply a scatter of (φ, ψ) for every residue.

— Global shape and packing —

Radius of gyration (Rg) is the root-mean-square distance of Cα atoms from their centroid — a single number for overall size and compactness. A globular domain of N residues has Rg ≈ 2.2·N^0.38 Å; an extended or disordered chain has a much larger Rg. The Cα contact count is the number of residue pairs whose Cα atoms are within 8 Å and are more than four positions apart in sequence — a standard proxy for tertiary packing density. The bounding box is the smallest axis-aligned box enclosing all Cα atoms.

Accessible surface area quantifies burial. A residue with SASA near zero is packed into the hydrophobic core; one with SASA >100 Å² sits on the surface. Computed here via the Shrake–Rupley numerical algorithm with a 1.4 Å probe.

The contact map is a binary N×N matrix image: pixel (i, j) is dark where Cα_i and Cα_j are within 8 Å and |i−j|>4. Because the |i−j|>4 filter removes local helical contacts, off-diagonal stripes parallel to the main diagonal indicate parallel β-sheets; stripes perpendicular to it indicate antiparallel β-sheets. The Ramachandran plot scatters every residue's (φ, ψ) pair against the sterically allowed regions. The PAE heatmap renders the predicted-aligned-error matrix.

— Structural neighborhood —

A 3Di character summarizes, for each residue, the relative orientation of the Cα frame of its nearest spatial neighbor. Because it encodes fold topology rather than chemistry, 3Di alignments detect remote structural similarity that sequence alignment misses.

Structural nearest neighbors (via Foldseek easy-search vs the PDB). Reported per hit: target PDB id, E-value, and alignment TM-score. A TM-score above ~0.5 is the conventional threshold for 'same fold'.

— Confidence and disorder —

For AlphaFold models, the B-factor field carries pLDDT — the model's own estimate of local accuracy on a 0–100 scale. Regions with pLDDT<50 should be treated as essentially unmodeled; they often correspond to intrinsically disordered segments.

B-factor (Debye–Waller factor) reflects atomic displacement in the crystal lattice. It is an experimental observable (units Å²), not a prediction; low values mean the atom is pinned down, high values mean it moves or is heterogeneous across the crystal.

Predicted Aligned Error (PAE) is an AlphaFold confidence matrix: entry (i, j) is the expected error in the position of residue j, in ångströms, when the prediction is superimposed on the true structure at residue i. Low PAE within a block of residues means that block is internally rigid and well-predicted; high PAE between two blocks means their relative placement is uncertain even if each block individually is confident.